Protein AF-A0A6J4LRS2-F1 (afdb_monomer_lite)

pLDDT: mean 85.45, std 8.93, range [52.81, 96.25]

Radius of gyration: 15.58 Å; chains: 1; bounding box: 41×22×40 Å

Structure (mmCIF, N/CA/C/O backbone):
data_AF-A0A6J4LRS2-F1
#
_entry.id   AF-A0A6J4LRS2-F1
#
loop_
_atom_site.group_PDB
_atom_site.id
_atom_site.type_symbol
_atom_site.label_atom_id
_atom_site.label_alt_id
_atom_site.label_comp_id
_atom_site.label_asym_id
_atom_site.label_entity_id
_atom_site.label_seq_id
_atom_site.pdbx_PDB_ins_code
_atom_site.Cartn_x
_atom_site.Cartn_y
_atom_site.Cartn_z
_atom_site.occupancy
_atom_site.B_iso_or_equiv
_atom_site.auth_seq_id
_atom_site.auth_comp_id
_atom_site.auth_asym_id
_atom_site.auth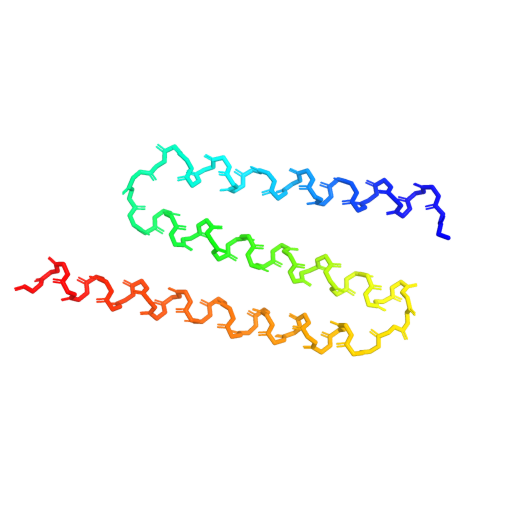_atom_id
_atom_site.pdbx_PDB_model_num
ATOM 1 N N . MET A 1 1 ? 18.972 0.169 -14.746 1.00 60.09 1 MET A N 1
ATOM 2 C CA . MET A 1 1 ? 18.037 1.054 -14.019 1.00 60.09 1 MET A CA 1
ATOM 3 C C . MET A 1 1 ? 18.649 2.444 -14.023 1.00 60.09 1 MET A C 1
ATOM 5 O O . MET A 1 1 ? 19.764 2.582 -13.538 1.00 60.09 1 MET A O 1
ATOM 9 N N . ASN A 1 2 ? 18.011 3.429 -14.656 1.00 77.00 2 ASN A N 1
ATOM 10 C CA . ASN A 1 2 ? 18.597 4.769 -14.786 1.00 77.00 2 ASN A CA 1
ATOM 11 C C . ASN A 1 2 ? 18.603 5.490 -13.429 1.00 77.00 2 ASN A C 1
ATOM 13 O O . ASN A 1 2 ? 17.703 5.279 -12.616 1.00 77.00 2 ASN A O 1
ATOM 17 N N . ASN A 1 3 ? 19.569 6.388 -13.217 1.00 80.62 3 ASN A N 1
ATOM 18 C CA . ASN A 1 3 ? 19.707 7.191 -11.990 1.00 80.62 3 ASN A CA 1
ATOM 19 C C . ASN A 1 3 ? 18.400 7.923 -11.613 1.00 80.62 3 ASN A C 1
ATOM 21 O O . ASN A 1 3 ? 18.075 8.060 -10.437 1.00 80.62 3 ASN A O 1
ATOM 25 N N . LEU A 1 4 ? 17.614 8.319 -12.621 1.00 82.44 4 LEU A N 1
ATOM 26 C CA . LEU A 1 4 ? 16.303 8.951 -12.463 1.00 82.44 4 LEU A CA 1
ATOM 27 C C . LEU A 1 4 ? 15.250 8.019 -11.831 1.00 82.44 4 LEU A C 1
ATOM 29 O O . LEU A 1 4 ? 14.527 8.434 -10.932 1.00 82.44 4 LEU A O 1
ATOM 33 N N . ASN A 1 5 ? 15.192 6.750 -12.246 1.00 83.06 5 ASN A N 1
ATOM 34 C CA . ASN A 1 5 ? 14.235 5.768 -11.718 1.00 83.06 5 ASN A CA 1
ATOM 35 C C . ASN A 1 5 ? 14.504 5.487 -10.233 1.00 83.06 5 ASN A C 1
ATOM 37 O O . ASN A 1 5 ? 13.576 5.372 -9.434 1.00 83.06 5 ASN A O 1
ATOM 41 N N . ASN A 1 6 ? 15.784 5.437 -9.852 1.00 84.88 6 ASN A N 1
ATOM 42 C CA . ASN A 1 6 ? 16.188 5.292 -8.456 1.00 84.88 6 ASN A CA 1
ATOM 43 C C . ASN A 1 6 ? 15.755 6.498 -7.612 1.00 84.88 6 ASN A C 1
ATOM 45 O O . ASN A 1 6 ? 15.266 6.319 -6.499 1.00 84.88 6 ASN A O 1
ATOM 49 N N . LEU A 1 7 ? 15.888 7.714 -8.149 1.00 86.62 7 LEU A N 1
ATOM 50 C CA . LEU A 1 7 ? 15.467 8.936 -7.464 1.00 86.62 7 LEU A CA 1
ATOM 51 C C . LEU A 1 7 ? 13.949 8.959 -7.222 1.00 86.62 7 LEU A C 1
ATOM 53 O O . LEU A 1 7 ? 13.504 9.313 -6.132 1.00 86.62 7 LEU A O 1
ATOM 57 N N . ILE A 1 8 ? 13.162 8.521 -8.211 1.00 86.06 8 ILE A N 1
ATOM 58 C CA . ILE A 1 8 ? 11.701 8.400 -8.097 1.00 86.06 8 ILE A CA 1
ATOM 59 C C . ILE A 1 8 ? 11.325 7.383 -7.010 1.00 86.06 8 ILE A C 1
ATOM 61 O O . ILE A 1 8 ? 10.500 7.696 -6.154 1.00 86.06 8 ILE A O 1
ATOM 65 N N . LEU A 1 9 ? 11.956 6.202 -6.980 1.00 84.88 9 LEU A N 1
ATOM 66 C CA . LEU A 1 9 ? 11.690 5.205 -5.932 1.00 84.88 9 LEU A CA 1
ATOM 67 C C . LEU A 1 9 ? 12.028 5.730 -4.539 1.00 84.88 9 LEU A C 1
ATOM 69 O O . LEU A 1 9 ? 11.233 5.561 -3.616 1.00 84.88 9 LEU A O 1
ATOM 73 N N . ILE A 1 10 ? 13.169 6.405 -4.389 1.00 87.19 10 ILE A N 1
ATOM 74 C CA . ILE A 1 10 ? 13.565 7.015 -3.116 1.00 87.19 10 ILE A CA 1
ATOM 75 C C . ILE A 1 10 ? 12.528 8.055 -2.678 1.00 87.19 10 ILE A C 1
ATOM 77 O O . ILE A 1 10 ? 12.111 8.041 -1.524 1.00 87.19 10 ILE A O 1
ATOM 81 N N . ALA A 1 11 ? 12.047 8.908 -3.587 1.00 88.62 11 ALA A N 1
ATOM 82 C CA . ALA A 1 11 ? 11.006 9.886 -3.276 1.00 88.62 11 ALA A CA 1
ATOM 83 C C . ALA A 1 11 ? 9.681 9.224 -2.846 1.00 88.62 11 ALA A C 1
ATOM 85 O O . ALA A 1 11 ? 9.049 9.676 -1.891 1.00 88.62 11 ALA A O 1
ATOM 86 N N . MET A 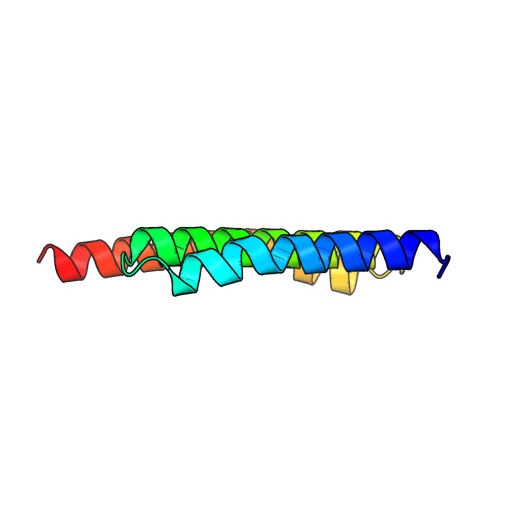1 12 ? 9.274 8.128 -3.496 1.00 87.06 12 MET A N 1
ATOM 87 C CA . MET A 1 12 ? 8.067 7.378 -3.121 1.00 87.06 12 MET A CA 1
ATOM 88 C C . MET A 1 12 ? 8.203 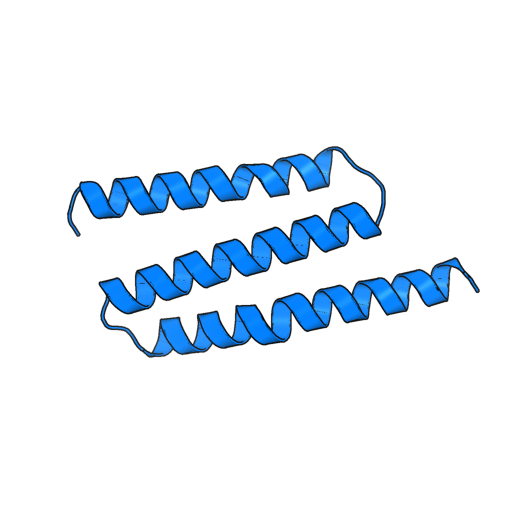6.704 -1.748 1.00 87.06 12 MET A C 1
ATOM 90 O O . MET A 1 12 ? 7.250 6.718 -0.969 1.00 87.06 12 MET A O 1
ATOM 94 N N . ILE A 1 13 ? 9.384 6.164 -1.428 1.00 85.69 13 ILE A N 1
ATOM 95 C CA . ILE A 1 13 ? 9.690 5.594 -0.107 1.00 85.69 13 ILE A CA 1
ATOM 96 C C . ILE A 1 13 ? 9.685 6.695 0.962 1.00 85.69 13 ILE A C 1
ATOM 98 O O . ILE A 1 13 ? 9.073 6.520 2.014 1.00 85.69 13 ILE A O 1
ATOM 102 N N . LEU A 1 14 ? 10.284 7.859 0.687 1.00 86.75 14 LEU A N 1
ATOM 103 C CA . LEU A 1 14 ? 10.231 9.019 1.584 1.00 86.75 14 LEU A CA 1
ATOM 104 C C . LEU A 1 14 ? 8.788 9.480 1.840 1.00 86.75 14 LEU A C 1
ATOM 106 O O . LEU A 1 14 ? 8.417 9.756 2.977 1.00 86.75 14 LEU A O 1
ATOM 110 N N . ALA A 1 15 ? 7.933 9.477 0.816 1.00 82.50 15 ALA A N 1
ATOM 111 C CA . ALA A 1 15 ? 6.511 9.796 0.960 1.00 82.50 15 ALA A CA 1
ATOM 112 C C . ALA A 1 15 ? 5.710 8.756 1.776 1.00 82.50 15 ALA A C 1
ATOM 114 O O . ALA A 1 15 ? 4.555 9.021 2.130 1.00 82.50 15 ALA A O 1
ATOM 115 N N . LEU A 1 16 ? 6.287 7.580 2.045 1.00 81.56 16 LEU A N 1
ATOM 116 C CA . LEU A 1 16 ? 5.719 6.517 2.880 1.00 81.56 16 LEU A CA 1
ATOM 117 C C . LEU A 1 16 ? 6.073 6.710 4.366 1.00 81.56 16 LEU A C 1
ATOM 119 O O . LEU A 1 16 ? 5.329 6.255 5.230 1.00 81.56 16 LEU A O 1
ATOM 123 N N . LEU A 1 17 ? 7.129 7.470 4.683 1.00 80.25 17 LEU A N 1
ATOM 124 C CA . LEU A 1 17 ? 7.440 7.861 6.064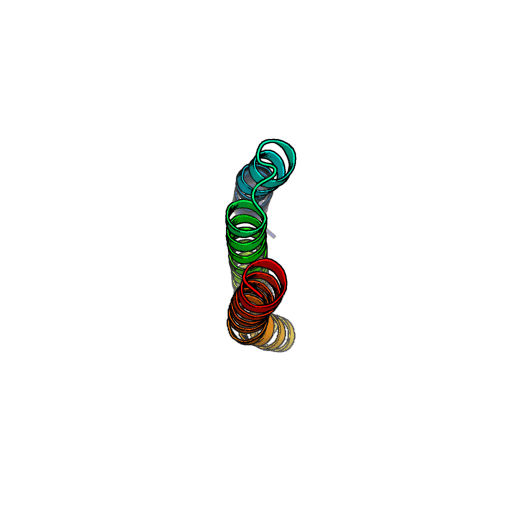 1.00 80.25 17 LEU A CA 1
ATOM 125 C C . LEU A 1 17 ? 6.402 8.821 6.664 1.00 80.25 17 LEU A C 1
ATOM 127 O O . LEU A 1 17 ? 6.214 8.819 7.875 1.00 80.25 17 LEU A O 1
ATOM 131 N N . ILE A 1 18 ? 5.695 9.599 5.835 1.00 79.88 18 ILE A N 1
ATOM 132 C CA . ILE A 1 18 ? 4.657 10.543 6.287 1.00 79.88 18 ILE A CA 1
ATOM 133 C C . ILE A 1 18 ? 3.540 9.824 7.071 1.00 79.88 18 ILE A C 1
ATOM 135 O O . ILE A 1 18 ? 3.348 10.147 8.240 1.00 79.88 18 ILE A O 1
ATOM 139 N N . PRO A 1 19 ? 2.826 8.828 6.505 1.00 72.94 19 PRO A N 1
ATOM 140 C CA . PRO A 1 19 ? 1.802 8.110 7.262 1.00 72.94 19 PRO A CA 1
ATOM 141 C C . PRO A 1 19 ? 2.383 7.274 8.411 1.00 72.94 19 PRO A C 1
ATOM 143 O O . PRO A 1 19 ? 1.692 7.049 9.395 1.00 72.94 19 PRO A O 1
ATOM 146 N N . MET A 1 20 ? 3.649 6.847 8.328 1.00 77.19 20 MET A N 1
ATOM 147 C CA . MET A 1 20 ? 4.314 6.135 9.426 1.00 77.19 20 MET A CA 1
ATOM 148 C C . MET A 1 20 ? 4.519 7.040 10.653 1.00 77.19 20 MET A C 1
ATOM 150 O O . MET A 1 20 ? 4.389 6.578 11.783 1.00 77.19 20 MET A O 1
ATOM 154 N N . TYR A 1 21 ? 4.787 8.331 10.434 1.00 78.81 21 TYR A N 1
ATOM 155 C CA . TYR A 1 21 ? 4.836 9.331 11.500 1.00 78.81 21 TYR A CA 1
ATOM 156 C C . TYR A 1 21 ? 3.449 9.607 12.099 1.00 78.81 21 TYR A C 1
ATOM 158 O O . TYR A 1 21 ? 3.326 9.725 13.316 1.00 78.81 21 TYR A O 1
ATOM 166 N N . GLU A 1 22 ? 2.403 9.651 11.266 1.00 75.69 22 GLU A N 1
ATOM 167 C CA . GLU A 1 22 ? 1.022 9.875 11.721 1.00 75.69 22 GLU A CA 1
ATOM 168 C C . GLU A 1 22 ? 0.549 8.773 12.687 1.00 75.69 22 GLU A C 1
ATOM 170 O O . GLU A 1 22 ? -0.001 9.077 13.743 1.00 75.69 22 GLU A O 1
ATOM 175 N N . VAL A 1 23 ? 0.869 7.502 12.393 1.00 73.94 23 VAL A N 1
ATOM 176 C CA . VAL A 1 23 ? 0.568 6.344 13.267 1.00 73.94 23 VAL A CA 1
ATOM 177 C C . VAL A 1 23 ? 1.183 6.482 14.665 1.00 73.94 23 VAL A C 1
ATOM 179 O O . VAL A 1 23 ? 0.641 5.963 15.633 1.00 73.94 23 VAL A O 1
ATOM 182 N N . TRP A 1 24 ? 2.326 7.154 14.796 1.00 68.00 24 TRP A N 1
ATOM 183 C CA . TRP A 1 24 ? 2.989 7.342 16.090 1.00 68.00 24 TRP A CA 1
ATOM 184 C C . TRP A 1 24 ? 2.433 8.509 16.904 1.00 68.00 24 TRP A C 1
ATOM 186 O O . TRP A 1 24 ? 2.651 8.567 18.115 1.00 68.00 24 TRP A O 1
ATOM 196 N N . LYS A 1 25 ? 1.760 9.459 16.253 1.00 65.62 25 LYS A N 1
ATOM 197 C CA . LYS A 1 25 ? 1.307 10.696 16.888 1.00 65.62 25 LYS A CA 1
ATOM 198 C C . LYS A 1 25 ? -0.113 10.585 17.435 1.00 65.62 25 LYS A C 1
ATOM 200 O O . LYS A 1 25 ? -0.406 11.214 18.452 1.00 65.62 25 LYS A O 1
ATOM 205 N N . ASP A 1 26 ? -0.968 9.802 16.785 1.00 61.47 26 ASP A N 1
ATOM 206 C CA . ASP A 1 26 ? -2.394 9.748 17.094 1.00 61.47 26 ASP A CA 1
ATOM 207 C C . ASP A 1 26 ? -2.801 8.395 17.703 1.00 61.47 26 ASP A C 1
ATOM 209 O O . ASP A 1 26 ? -2.519 7.337 17.145 1.00 61.47 26 ASP A O 1
ATOM 213 N N . HIS A 1 27 ? -3.452 8.425 18.871 1.00 61.72 27 HIS A N 1
ATOM 214 C CA . HIS A 1 27 ? -3.903 7.220 19.590 1.00 61.72 27 HIS A CA 1
ATOM 215 C C . HIS A 1 27 ? -5.326 6.792 19.196 1.00 61.72 27 HIS A C 1
ATOM 217 O O . HIS A 1 27 ? -5.838 5.804 19.728 1.00 61.72 27 HIS A O 1
ATOM 223 N N . ASP A 1 28 ? -5.982 7.515 18.282 1.00 73.19 28 ASP A N 1
ATOM 224 C CA . ASP A 1 28 ? -7.288 7.107 17.773 1.00 73.19 28 ASP A CA 1
ATOM 225 C C . ASP A 1 28 ? -7.137 5.909 16.817 1.00 73.19 28 ASP A C 1
ATOM 227 O O . ASP A 1 28 ? -6.391 5.930 15.829 1.00 73.19 28 ASP A O 1
ATOM 231 N N . ILE A 1 29 ? -7.869 4.838 17.124 1.00 74.38 29 ILE A N 1
ATOM 232 C CA . ILE A 1 29 ? -7.896 3.589 16.360 1.00 74.38 29 ILE A CA 1
ATOM 233 C C . ILE A 1 29 ? -8.300 3.857 14.900 1.00 74.38 29 ILE A C 1
ATOM 235 O O . ILE A 1 29 ? -7.777 3.213 13.988 1.00 74.38 29 ILE A O 1
ATOM 239 N N . TRP A 1 30 ? -9.181 4.832 14.651 1.00 73.75 30 TRP A N 1
ATOM 240 C CA . TRP A 1 30 ? -9.609 5.204 13.301 1.0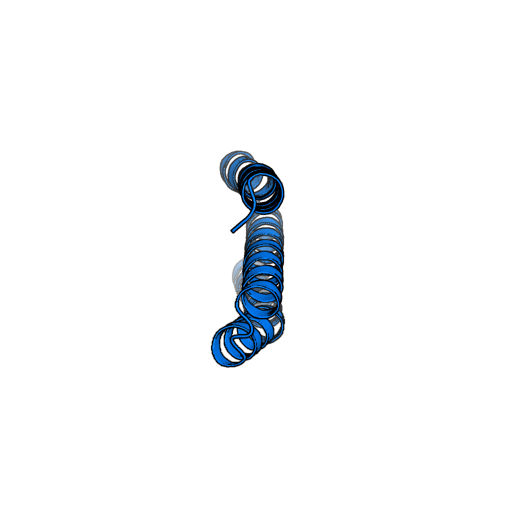0 73.75 30 TRP A CA 1
ATOM 241 C C . TRP A 1 30 ? -8.518 5.908 12.505 1.00 73.75 30 TRP A C 1
ATOM 243 O O . TRP A 1 30 ? -8.288 5.554 11.347 1.00 73.75 30 TRP A O 1
ATOM 253 N N . GLN A 1 31 ? -7.828 6.865 13.126 1.00 76.25 31 GLN A N 1
ATOM 254 C CA . GLN A 1 31 ? -6.680 7.560 12.532 1.00 76.25 31 GLN A CA 1
ATOM 255 C C . GLN A 1 31 ? -5.579 6.558 12.177 1.00 76.25 31 GLN A C 1
ATOM 257 O O . GLN A 1 31 ? -5.079 6.535 11.051 1.00 76.25 31 GLN A O 1
ATOM 262 N N . THR A 1 32 ? -5.288 5.647 13.106 1.00 80.19 32 THR A N 1
ATOM 263 C CA . THR A 1 32 ? -4.311 4.577 12.903 1.00 80.19 32 THR A CA 1
ATOM 264 C C . THR A 1 32 ? -4.716 3.673 11.736 1.00 80.19 32 THR A C 1
ATOM 266 O O . THR A 1 32 ? -3.898 3.386 10.861 1.00 80.19 32 THR A O 1
ATOM 269 N N . MET A 1 33 ? -5.989 3.273 11.648 1.00 84.69 33 MET A N 1
ATOM 270 C CA . MET A 1 33 ? -6.477 2.430 10.554 1.00 84.69 33 MET A CA 1
ATOM 271 C C . MET A 1 33 ? -6.395 3.122 9.184 1.00 84.69 33 MET A C 1
ATOM 273 O O . MET A 1 33 ? -5.980 2.507 8.199 1.00 84.69 33 MET A O 1
ATOM 277 N N . LEU A 1 34 ? -6.750 4.409 9.113 1.00 82.88 34 LEU A N 1
ATOM 278 C CA . LEU A 1 34 ? -6.633 5.212 7.892 1.00 82.88 34 LEU A CA 1
ATOM 279 C C . LEU A 1 34 ? -5.170 5.379 7.466 1.00 82.88 34 LEU A C 1
ATOM 281 O O . LEU A 1 34 ? -4.853 5.285 6.276 1.00 82.88 34 LEU A O 1
ATOM 285 N N . ALA A 1 35 ? -4.264 5.566 8.424 1.00 85.81 35 ALA A N 1
ATOM 286 C CA . ALA A 1 35 ? -2.839 5.647 8.147 1.00 85.81 35 ALA A CA 1
ATOM 287 C C . ALA A 1 35 ? -2.286 4.311 7.614 1.00 85.81 35 ALA A C 1
ATOM 289 O O . ALA A 1 35 ? -1.554 4.311 6.621 1.00 85.81 35 ALA A O 1
ATOM 290 N N . PHE A 1 36 ? -2.711 3.166 8.164 1.00 86.31 36 PHE A N 1
ATOM 291 C CA . PHE A 1 36 ? -2.375 1.845 7.614 1.00 86.31 36 PHE A CA 1
ATOM 292 C C . PHE A 1 36 ? -2.918 1.629 6.195 1.00 86.31 36 PHE A C 1
ATOM 294 O O . PHE A 1 36 ? -2.201 1.100 5.341 1.00 86.31 36 PHE A O 1
ATOM 301 N N . ALA A 1 37 ? -4.141 2.080 5.904 1.00 89.69 37 ALA A N 1
ATOM 302 C CA . ALA A 1 37 ? -4.714 1.998 4.558 1.00 89.69 37 ALA A CA 1
ATOM 303 C C . ALA A 1 37 ? -3.915 2.850 3.551 1.00 89.69 37 ALA A C 1
ATOM 305 O O . ALA A 1 37 ? -3.605 2.418 2.435 1.00 89.69 37 ALA A O 1
ATOM 306 N N . SER A 1 38 ? -3.480 4.040 3.973 1.00 89.06 38 SER A N 1
ATOM 307 C CA . SER A 1 38 ? -2.595 4.905 3.186 1.00 89.06 38 SER A CA 1
ATOM 308 C C . SER A 1 38 ? -1.235 4.247 2.910 1.00 89.06 38 SER A C 1
ATOM 310 O O . SER A 1 38 ? -0.753 4.276 1.773 1.00 89.06 38 SER A O 1
ATOM 312 N N . ILE A 1 39 ? -0.639 3.585 3.912 1.00 89.62 39 ILE A N 1
ATOM 313 C CA . ILE A 1 39 ? 0.612 2.819 3.761 1.00 89.62 39 ILE A CA 1
ATOM 314 C C . ILE A 1 39 ? 0.435 1.680 2.753 1.00 89.62 39 ILE A C 1
ATOM 316 O O . ILE A 1 39 ? 1.233 1.568 1.821 1.00 89.62 39 I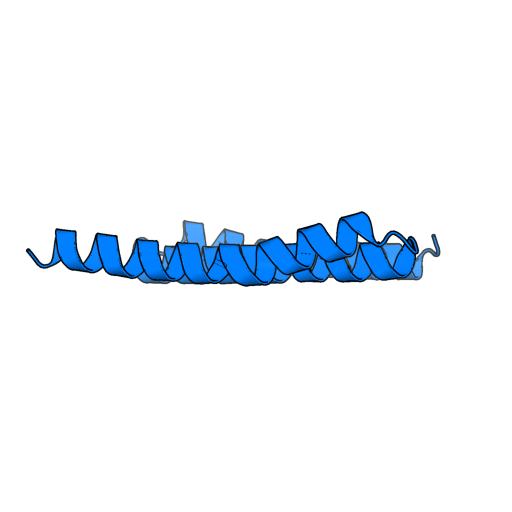LE A O 1
ATOM 320 N N . SER A 1 40 ? -0.617 0.870 2.905 1.00 92.00 40 SER A N 1
ATOM 321 C CA . SER A 1 40 ? -0.919 -0.253 2.007 1.00 92.00 40 SER A CA 1
ATOM 322 C C . SER A 1 40 ? -1.051 0.213 0.554 1.00 92.00 40 SER A C 1
ATOM 324 O O . SER A 1 40 ? -0.410 -0.334 -0.346 1.00 92.00 40 SER A O 1
ATOM 326 N N . THR A 1 41 ? -1.795 1.299 0.338 1.00 92.31 41 THR A N 1
ATOM 327 C CA . THR A 1 41 ? -2.014 1.876 -0.992 1.00 92.31 41 THR A CA 1
ATOM 328 C C . THR A 1 41 ? -0.713 2.383 -1.617 1.00 92.31 41 THR A C 1
ATOM 330 O O . THR A 1 41 ? -0.413 2.062 -2.767 1.00 92.31 41 THR A O 1
ATOM 333 N N . LYS A 1 42 ? 0.105 3.138 -0.868 1.00 92.81 42 LYS A N 1
ATOM 334 C CA . LYS A 1 42 ? 1.402 3.638 -1.358 1.00 92.81 42 LYS A CA 1
ATOM 335 C C . LYS A 1 42 ? 2.365 2.495 -1.681 1.00 92.81 42 LYS A C 1
ATOM 337 O O . LYS A 1 42 ? 3.002 2.528 -2.731 1.00 92.81 42 LYS A O 1
ATOM 342 N N . ALA A 1 43 ? 2.446 1.481 -0.819 1.00 91.75 43 ALA A N 1
ATOM 343 C CA . ALA A 1 43 ? 3.299 0.315 -1.035 1.00 91.75 43 ALA A CA 1
ATOM 344 C C . ALA A 1 43 ? 2.896 -0.457 -2.300 1.00 91.75 43 ALA A C 1
ATOM 346 O O . ALA A 1 43 ? 3.750 -0.823 -3.108 1.00 91.75 43 ALA A O 1
ATOM 347 N N . ALA A 1 44 ? 1.596 -0.649 -2.516 1.00 94.19 44 ALA A N 1
ATOM 348 C CA . ALA A 1 44 ? 1.102 -1.345 -3.692 1.00 94.19 44 ALA A CA 1
ATOM 349 C C . ALA A 1 44 ? 1.306 -0.542 -4.988 1.00 94.19 44 ALA A C 1
ATOM 351 O O . ALA A 1 44 ? 1.685 -1.113 -6.007 1.00 94.19 44 ALA A O 1
ATOM 352 N N . ILE A 1 45 ? 1.157 0.787 -4.954 1.00 94.06 45 ILE A N 1
ATOM 353 C CA . ILE A 1 45 ? 1.495 1.642 -6.103 1.00 94.06 45 ILE A CA 1
ATOM 354 C C . ILE A 1 45 ? 2.991 1.545 -6.431 1.00 94.06 45 ILE A C 1
ATOM 356 O O . ILE A 1 45 ? 3.344 1.415 -7.601 1.00 94.06 45 ILE A O 1
ATOM 360 N N . ILE A 1 46 ? 3.877 1.554 -5.427 1.00 93.69 46 ILE A N 1
ATOM 361 C CA . ILE A 1 46 ? 5.320 1.346 -5.641 1.00 93.69 46 ILE A CA 1
ATOM 362 C C . ILE A 1 46 ? 5.567 -0.009 -6.320 1.00 93.69 46 ILE A C 1
ATOM 364 O O . ILE A 1 46 ? 6.307 -0.075 -7.300 1.00 93.69 46 ILE A O 1
ATOM 368 N N . ALA A 1 47 ? 4.915 -1.077 -5.853 1.00 92.62 47 ALA A N 1
ATOM 369 C CA . ALA A 1 47 ? 5.032 -2.401 -6.456 1.00 92.62 47 ALA A CA 1
ATOM 370 C C . ALA A 1 47 ? 4.514 -2.444 -7.911 1.00 92.62 47 ALA A C 1
ATOM 372 O O . ALA A 1 47 ? 5.166 -3.051 -8.759 1.00 92.62 47 ALA A O 1
ATOM 373 N N . LEU A 1 48 ? 3.417 -1.745 -8.237 1.00 92.94 48 LEU A N 1
ATOM 374 C CA . LEU A 1 48 ? 2.934 -1.598 -9.620 1.00 92.94 48 LEU A CA 1
ATOM 375 C C . LEU A 1 48 ? 3.942 -0.862 -10.511 1.00 92.94 48 LEU A C 1
ATOM 377 O O . LEU A 1 48 ? 4.219 -1.308 -11.621 1.00 92.94 48 LEU A O 1
ATOM 381 N N . VAL A 1 49 ? 4.528 0.238 -10.031 1.00 91.25 49 VAL A N 1
ATOM 382 C CA . VAL A 1 49 ? 5.555 0.979 -10.782 1.00 91.25 49 VAL A CA 1
ATOM 383 C C . VAL A 1 49 ? 6.773 0.091 -11.051 1.00 91.25 49 VAL A C 1
ATOM 385 O O . VAL A 1 49 ? 7.277 0.055 -12.174 1.00 91.25 49 VAL A O 1
ATOM 388 N N . ILE A 1 50 ? 7.213 -0.681 -10.051 1.00 90.00 50 ILE A N 1
ATOM 389 C CA . ILE A 1 50 ? 8.319 -1.638 -10.201 1.00 90.00 50 ILE A CA 1
ATOM 390 C C . ILE A 1 50 ? 7.965 -2.745 -11.201 1.00 90.00 50 ILE A C 1
ATOM 392 O O . ILE A 1 50 ? 8.819 -3.111 -12.008 1.00 90.00 50 ILE A O 1
ATOM 396 N N . SER A 1 51 ? 6.731 -3.259 -11.173 1.00 93.94 51 SER A N 1
ATOM 397 C CA . SER A 1 51 ? 6.237 -4.265 -12.123 1.00 93.94 51 SER A CA 1
ATOM 398 C C . SER A 1 51 ? 6.348 -3.773 -13.567 1.00 93.94 51 SER A C 1
ATOM 400 O O . SER A 1 51 ? 6.936 -4.467 -14.393 1.00 93.94 51 SER A O 1
ATOM 402 N N . VAL A 1 52 ? 5.897 -2.545 -13.847 1.00 90.56 52 VAL A N 1
ATOM 403 C CA . VAL A 1 52 ? 5.995 -1.937 -15.186 1.00 90.56 52 VAL A CA 1
ATOM 404 C C . VAL A 1 52 ? 7.453 -1.730 -15.603 1.00 90.56 52 VAL A C 1
ATOM 406 O O . VAL A 1 52 ? 7.811 -1.994 -16.744 1.00 90.56 52 VAL A O 1
ATOM 409 N N . TRP A 1 53 ? 8.326 -1.282 -14.696 1.00 90.44 53 TRP A N 1
ATOM 410 C CA . TRP A 1 53 ? 9.739 -1.051 -15.024 1.00 90.44 53 TRP A CA 1
ATOM 411 C C . TRP A 1 53 ? 10.560 -2.324 -15.225 1.00 90.44 53 TRP A C 1
ATOM 413 O O . TRP A 1 53 ? 11.570 -2.283 -15.926 1.00 90.44 53 TRP A O 1
ATOM 423 N N . ARG A 1 54 ? 10.179 -3.425 -14.571 1.00 87.56 54 ARG A N 1
ATOM 424 C CA . ARG A 1 54 ? 10.847 -4.728 -14.700 1.00 87.56 54 ARG A CA 1
ATOM 425 C C . ARG A 1 54 ? 10.185 -5.647 -15.725 1.00 87.56 54 ARG A C 1
ATOM 427 O O . ARG A 1 54 ? 10.718 -6.729 -15.942 1.00 87.56 54 ARG A O 1
ATOM 434 N N . ASP A 1 55 ? 9.072 -5.219 -16.323 1.00 90.81 55 ASP A N 1
ATOM 435 C CA . ASP A 1 55 ? 8.212 -6.035 -17.191 1.00 90.81 55 ASP A CA 1
ATOM 436 C C . ASP A 1 55 ? 7.792 -7.363 -16.518 1.00 90.81 55 ASP A C 1
ATOM 438 O O . ASP A 1 55 ? 7.692 -8.423 -17.132 1.00 90.81 55 ASP A O 1
ATOM 442 N N . ASP A 1 56 ? 7.593 -7.315 -15.194 1.00 92.50 56 ASP A N 1
ATOM 443 C CA . ASP A 1 56 ? 7.272 -8.480 -14.370 1.00 92.50 56 ASP A CA 1
ATOM 444 C C . ASP A 1 56 ? 5.800 -8.438 -13.955 1.00 92.50 56 ASP A C 1
ATOM 446 O O . ASP A 1 56 ? 5.395 -7.709 -13.040 1.00 92.50 56 ASP A O 1
ATOM 450 N N . TRP A 1 57 ? 4.995 -9.249 -14.637 1.00 90.06 57 TRP A N 1
ATOM 451 C CA . TRP A 1 57 ? 3.552 -9.336 -14.440 1.00 90.06 57 TRP A CA 1
ATOM 452 C C . TRP A 1 57 ? 3.166 -9.938 -13.085 1.00 90.06 57 TRP A C 1
ATOM 454 O O . TRP A 1 57 ? 2.123 -9.578 -12.537 1.00 90.06 57 TRP A O 1
ATOM 464 N N . MET A 1 58 ? 3.998 -10.812 -12.503 1.00 94.88 58 MET A N 1
ATOM 465 C CA . MET A 1 58 ? 3.690 -11.438 -11.213 1.00 94.88 58 MET A CA 1
ATOM 466 C C . MET A 1 58 ? 3.680 -10.398 -10.091 1.00 94.88 58 MET A C 1
ATOM 468 O O . MET A 1 58 ? 2.773 -10.400 -9.258 1.00 94.88 58 MET A O 1
ATOM 472 N N . ILE A 1 59 ? 4.634 -9.459 -10.108 1.00 94.44 59 ILE A N 1
ATOM 473 C CA . ILE A 1 59 ? 4.679 -8.346 -9.145 1.00 94.44 59 ILE A CA 1
ATOM 474 C C . ILE A 1 59 ? 3.431 -7.461 -9.285 1.00 94.44 59 ILE A C 1
ATOM 476 O O . ILE A 1 59 ? 2.864 -7.030 -8.280 1.00 94.44 59 ILE A O 1
ATOM 480 N N . GLY A 1 60 ? 2.968 -7.231 -10.516 1.00 94.62 60 GLY A N 1
ATOM 481 C CA . GLY A 1 60 ? 1.780 -6.423 -10.791 1.00 94.62 60 GLY A CA 1
ATOM 482 C C . GLY A 1 60 ? 0.502 -7.039 -10.221 1.00 94.62 60 GLY A C 1
ATOM 483 O O . GLY A 1 60 ? -0.289 -6.342 -9.584 1.00 94.62 60 GLY A O 1
ATOM 484 N N . VAL A 1 61 ? 0.332 -8.357 -10.366 1.00 96.25 61 VAL A N 1
ATOM 485 C CA . VAL A 1 61 ? -0.808 -9.085 -9.784 1.00 96.25 61 VAL A CA 1
ATOM 486 C C . VAL A 1 61 ? -0.781 -9.023 -8.258 1.00 96.25 61 VAL A C 1
ATOM 488 O O . VAL A 1 61 ? -1.798 -8.707 -7.643 1.00 96.25 61 VAL A O 1
ATOM 491 N N . VAL A 1 62 ? 0.380 -9.260 -7.637 1.00 95.38 62 VAL A N 1
ATOM 492 C CA . VAL A 1 62 ? 0.529 -9.148 -6.176 1.00 95.38 62 VAL A CA 1
ATOM 493 C C . VAL A 1 62 ? 0.148 -7.744 -5.705 1.00 95.38 62 VAL A C 1
ATOM 495 O O . VAL A 1 62 ? -0.608 -7.596 -4.746 1.00 95.38 62 VAL A O 1
ATOM 498 N N . ALA A 1 63 ? 0.599 -6.709 -6.409 1.00 95.25 63 ALA A N 1
ATOM 499 C CA . ALA A 1 63 ? 0.269 -5.331 -6.077 1.00 95.25 63 ALA A CA 1
ATOM 500 C C . ALA A 1 63 ? -1.239 -5.028 -6.200 1.00 95.25 63 ALA A C 1
ATOM 502 O O . ALA A 1 63 ? -1.809 -4.373 -5.326 1.00 95.25 63 ALA A O 1
ATOM 503 N N . ALA A 1 64 ? -1.912 -5.549 -7.229 1.00 94.69 64 ALA A N 1
ATOM 504 C CA . ALA A 1 64 ? -3.362 -5.413 -7.387 1.00 94.69 64 ALA A CA 1
ATOM 505 C C . ALA A 1 64 ? -4.150 -6.110 -6.259 1.00 94.69 64 ALA A C 1
ATOM 507 O O . ALA A 1 64 ? -5.160 -5.585 -5.777 1.00 94.69 64 ALA A O 1
ATOM 508 N N . ILE A 1 65 ? -3.669 -7.266 -5.787 1.00 94.44 65 ILE A N 1
ATOM 509 C CA . ILE A 1 65 ? -4.248 -7.966 -4.631 1.00 94.44 65 ILE A CA 1
ATOM 510 C C . ILE A 1 65 ? -4.083 -7.122 -3.363 1.00 94.44 65 ILE A C 1
ATOM 512 O O . ILE A 1 65 ? -5.044 -6.957 -2.614 1.00 94.44 65 ILE A O 1
ATOM 516 N N . ILE A 1 66 ? -2.902 -6.537 -3.139 1.00 93.00 66 ILE A N 1
ATOM 517 C CA . ILE A 1 66 ? -2.661 -5.666 -1.979 1.00 93.00 66 ILE A CA 1
ATOM 518 C C . ILE A 1 66 ? -3.607 -4.453 -2.007 1.00 93.00 66 ILE A C 1
ATOM 520 O O . ILE A 1 66 ? -4.217 -4.151 -0.984 1.00 93.00 66 ILE A O 1
ATOM 524 N N . LEU A 1 67 ? -3.797 -3.801 -3.165 1.00 92.31 67 LEU A N 1
ATOM 525 C CA . LEU A 1 67 ? -4.711 -2.652 -3.301 1.00 92.31 67 LEU A CA 1
ATOM 526 C C . LEU A 1 67 ? -6.168 -2.991 -2.979 1.00 92.31 67 LEU A C 1
ATOM 528 O O . LEU A 1 67 ? -6.858 -2.200 -2.336 1.00 92.31 67 LEU A O 1
ATOM 532 N N . SER A 1 68 ? -6.640 -4.137 -3.464 1.00 91.75 68 SER A N 1
ATOM 533 C CA . SER A 1 68 ? -8.038 -4.546 -3.324 1.00 91.75 68 SER A CA 1
ATOM 534 C C . SER A 1 68 ? -8.322 -5.107 -1.932 1.00 91.75 68 SER A C 1
ATOM 536 O O . SER A 1 68 ? -9.173 -4.590 -1.209 1.00 91.75 68 SER A O 1
ATOM 538 N N . VAL A 1 69 ? -7.581 -6.138 -1.528 1.00 92.81 69 VAL A N 1
ATOM 539 C CA . VAL A 1 69 ? -7.826 -6.869 -0.281 1.00 92.81 69 VAL A CA 1
ATOM 540 C C . VAL A 1 69 ? -7.327 -6.089 0.932 1.00 92.81 69 VAL A C 1
ATOM 542 O O . VAL A 1 69 ? -8.007 -6.071 1.956 1.00 92.81 69 VAL A O 1
ATOM 545 N N . GLY A 1 70 ? -6.178 -5.413 0.830 1.00 88.75 70 GLY A N 1
ATOM 546 C CA . GLY A 1 70 ? -5.564 -4.702 1.955 1.00 88.75 70 GLY A CA 1
ATOM 547 C C . GLY A 1 70 ? -6.467 -3.604 2.515 1.00 88.75 70 GLY A C 1
ATOM 548 O O . GLY A 1 70 ? -6.797 -3.613 3.699 1.00 88.75 70 GLY A O 1
ATOM 549 N N . ASN A 1 71 ? -6.943 -2.702 1.657 1.00 89.81 71 ASN A N 1
ATOM 550 C CA . ASN A 1 71 ? -7.802 -1.594 2.084 1.00 89.81 71 ASN A CA 1
ATOM 551 C C . ASN A 1 71 ? -9.183 -2.058 2.565 1.00 89.81 71 ASN A C 1
ATOM 553 O O . ASN A 1 71 ? -9.676 -1.564 3.581 1.00 89.81 71 ASN A O 1
ATOM 557 N N . ALA A 1 72 ? -9.795 -3.030 1.879 1.00 90.81 72 ALA A N 1
ATOM 558 C CA . ALA A 1 72 ? -11.080 -3.587 2.298 1.00 90.81 72 ALA A CA 1
ATOM 559 C C . ALA A 1 72 ? -10.971 -4.296 3.659 1.00 90.81 72 ALA A C 1
ATOM 561 O O . ALA A 1 72 ? -11.822 -4.106 4.528 1.00 90.81 72 ALA A O 1
ATOM 562 N N . GLY A 1 73 ? -9.897 -5.063 3.871 1.00 91.19 73 GLY A N 1
ATOM 563 C CA . GLY A 1 73 ? -9.622 -5.745 5.134 1.00 91.19 73 GLY A CA 1
ATOM 564 C C . GLY A 1 73 ? -9.434 -4.774 6.300 1.00 91.19 73 GLY A C 1
ATOM 565 O O . GLY A 1 73 ? -10.019 -4.978 7.362 1.00 91.19 73 GLY A O 1
ATOM 566 N N . LEU A 1 74 ? -8.693 -3.682 6.091 1.00 90.38 74 LEU A N 1
ATOM 567 C CA . LEU A 1 74 ? -8.509 -2.639 7.106 1.00 90.38 74 LEU A CA 1
ATOM 568 C C . LEU A 1 74 ? -9.829 -1.930 7.446 1.00 90.38 74 LEU A C 1
ATOM 570 O O . LEU A 1 74 ? -10.134 -1.739 8.621 1.00 90.38 74 LEU A O 1
ATOM 574 N N . MET A 1 75 ? -10.664 -1.609 6.451 1.00 87.94 75 MET A N 1
ATOM 575 C CA . MET A 1 75 ? -11.993 -1.027 6.697 1.00 87.94 75 MET A CA 1
ATOM 576 C C . MET A 1 75 ? -12.928 -1.976 7.461 1.00 87.94 75 MET A C 1
ATOM 578 O O . MET A 1 75 ? -13.646 -1.537 8.360 1.00 87.94 75 MET A O 1
ATOM 582 N N . LEU A 1 76 ? -12.908 -3.276 7.146 1.00 90.94 76 LEU A N 1
ATOM 583 C CA . LEU A 1 76 ? -13.667 -4.282 7.893 1.00 90.94 76 LEU A CA 1
ATOM 584 C C . LEU A 1 76 ? -13.189 -4.382 9.342 1.00 90.94 76 LEU A C 1
ATOM 586 O O . LEU A 1 76 ? -14.014 -4.401 10.254 1.00 90.94 76 LEU A O 1
ATOM 590 N N . LEU A 1 77 ? -11.872 -4.397 9.564 1.00 89.88 77 LEU A N 1
ATOM 591 C CA . LEU A 1 77 ? -11.295 -4.409 10.904 1.00 89.88 77 LEU A CA 1
ATOM 592 C C . LEU A 1 77 ? -11.723 -3.169 11.701 1.00 89.88 77 LEU A C 1
ATOM 594 O O . LEU A 1 77 ? -12.108 -3.297 12.861 1.00 89.88 77 LEU A O 1
ATOM 598 N N . ALA A 1 78 ? -11.744 -1.995 11.065 1.00 86.88 78 ALA A N 1
ATOM 599 C CA . ALA A 1 78 ? -12.186 -0.749 11.691 1.00 86.88 78 ALA A CA 1
ATOM 600 C C . ALA A 1 78 ? -13.634 -0.868 12.179 1.00 86.88 78 ALA A C 1
ATOM 602 O O . ALA A 1 78 ? -13.954 -0.543 13.321 1.00 86.88 78 ALA A O 1
ATOM 603 N N . GLN A 1 79 ? -14.500 -1.411 11.321 1.00 86.69 79 GLN A N 1
ATOM 604 C CA . GLN A 1 79 ? -15.911 -1.609 11.619 1.00 86.69 79 GLN A CA 1
ATOM 605 C C . GLN A 1 79 ? -16.141 -2.657 12.718 1.00 86.69 79 GLN A C 1
ATOM 607 O O . GLN A 1 79 ? -17.062 -2.504 13.521 1.00 86.69 79 GLN A O 1
ATOM 612 N N . ILE A 1 80 ? -15.327 -3.716 12.772 1.00 90.56 80 ILE A N 1
ATOM 613 C CA . ILE A 1 80 ? -15.388 -4.723 13.841 1.00 90.56 80 ILE A CA 1
ATOM 614 C C . ILE A 1 80 ? -14.980 -4.098 15.175 1.00 90.56 80 ILE A C 1
ATOM 616 O O . ILE A 1 80 ? -15.715 -4.241 16.149 1.00 90.56 80 ILE A O 1
ATOM 620 N N . ILE A 1 81 ? -13.861 -3.366 15.215 1.00 87.75 81 ILE A N 1
ATOM 621 C CA . ILE A 1 81 ? -13.395 -2.714 16.446 1.00 87.75 81 ILE A CA 1
ATOM 622 C C . ILE A 1 81 ? -14.439 -1.709 16.939 1.00 87.75 81 ILE A C 1
ATOM 624 O O . ILE A 1 81 ? -14.818 -1.766 18.104 1.00 87.75 81 ILE A O 1
ATOM 628 N N . LYS A 1 82 ? -14.994 -0.881 16.042 1.00 84.50 82 LYS A N 1
ATOM 629 C CA . LYS A 1 82 ? -16.092 0.044 16.361 1.00 84.50 82 LYS A CA 1
ATOM 630 C C . LYS A 1 82 ? -17.236 -0.648 17.093 1.00 84.50 82 LYS A C 1
ATOM 632 O O . LYS A 1 82 ? -17.658 -0.201 18.151 1.00 84.50 82 LYS A O 1
ATOM 637 N N . ARG A 1 83 ? -17.720 -1.757 16.525 1.00 87.25 83 ARG A N 1
ATOM 638 C CA . ARG A 1 83 ? -18.851 -2.513 17.073 1.00 87.25 83 ARG A CA 1
ATOM 639 C C . ARG A 1 83 ? -18.550 -3.125 18.437 1.00 87.25 83 ARG A C 1
ATOM 641 O O . ARG A 1 83 ? -19.478 -3.272 19.214 1.00 87.25 83 ARG A O 1
ATOM 648 N N . ILE A 1 84 ? -17.301 -3.506 18.703 1.00 91.75 84 ILE A N 1
ATOM 649 C CA . ILE A 1 84 ? -16.893 -4.068 19.998 1.00 91.75 84 ILE A CA 1
ATOM 650 C C . ILE A 1 84 ? -16.735 -2.961 21.045 1.00 91.75 84 ILE A C 1
ATOM 652 O O . ILE A 1 84 ? -17.057 -3.180 22.202 1.00 91.75 84 ILE A O 1
ATOM 656 N N . THR A 1 85 ? -16.239 -1.783 20.661 1.00 82.12 85 THR A N 1
ATOM 657 C CA . THR A 1 85 ? -16.054 -0.651 21.584 1.00 82.12 85 THR A CA 1
ATOM 658 C C . THR A 1 85 ? -17.367 0.066 21.922 1.00 82.12 85 THR A C 1
ATOM 660 O O . THR A 1 85 ? -17.480 0.636 23.002 1.00 82.12 85 THR A O 1
ATOM 663 N N . GLU A 1 86 ? -18.350 0.056 21.018 1.00 74.62 86 GLU A N 1
ATOM 664 C CA . GLU A 1 86 ? -19.684 0.649 21.228 1.00 74.62 86 GLU A CA 1
ATOM 665 C C . GLU A 1 86 ? -20.699 -0.304 21.907 1.00 74.62 86 GLU A C 1
ATOM 667 O O . GLU A 1 86 ? -21.821 0.126 22.179 1.00 74.62 86 GLU A O 1
ATOM 672 N N . ALA A 1 87 ? -20.340 -1.572 22.159 1.00 52.81 87 ALA A N 1
ATOM 673 C CA . ALA A 1 87 ? -21.182 -2.598 22.795 1.00 52.81 87 ALA A CA 1
ATOM 674 C C . ALA A 1 87 ? -20.812 -2.822 24.269 1.00 52.81 87 ALA A C 1
ATOM 676 O O . ALA A 1 87 ? -21.747 -3.090 25.059 1.00 52.81 87 ALA A O 1
#

Foldseek 3Di:
DDPVVVVVLVVLVVVLVVLVVQCVPDPDLVSNLVSQLVNLLSVLVSQCVVCVVVVPVVSNVVSVCSNPVVNVVSVVVVVVVVVVVVD

Organism: NCBI:txid259945

Sequence (87 aa):
MNNLNNLILIAMILALLIPMYEVWKDHDIWQTMLAFASISTKAAIIALVISVWRDDWMIGVVAAIILSVGNAGLMLLAQIIKRITEA

Secondary structure (DSSP, 8-state):
--HHHHHHHHHHHHHHHHHHHHHHH---HHHHHHHHHHHHHHHHHHHHHHHHHHT-HHHHHHHHHIIIIIHHHHHHHHHHHHHHH--